Protein AF-A0A8S3BXQ0-F1 (afdb_monomer_lite)

Radius of gyration: 13.18 Å; chains: 1; bounding box: 33×30×31 Å

Foldseek 3Di:
DVLVVVLVVVDQEDEPPDDQQCVAPDVVQHDDQVLQPDDLVSRPWGDGNDPDTGSSPCGDVVVCVSCVVSVYHYDYDDHD

InterPro domains:
  IPR017853 Glycoside hydrolase superfamily [SSF51445] (1-78)
  IPR051563 Glycosyl Hydrolase Family 51 [PTHR31776] (1-79)
  IPR055235 Alpha-L-arabinofuranosidase 1, catalytic domain [PF22848] (6-80)

Organism: NCBI:txid392030

Sequence (80 aa):
DIAQAFADLKPGYVRLPGGNDL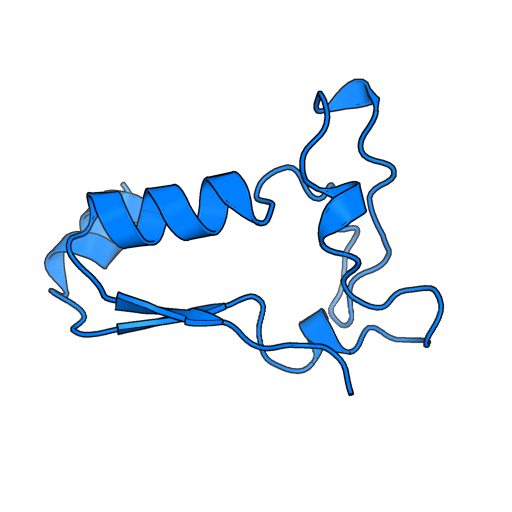EGPTILERFIWNNTIDLLENRPGRRGTWTGYNTEGFGLIELLTFVEDIGAIPVLAIYA

pLDDT: mean 96.78, std 2.08, range [85.5, 98.38]

Secondary structure (DSSP, 8-state):
-HHHHHHHT--SEEEES-THHHH-SSGGGS--GGGGSS-GGG---EE-SSSSEE--SS-HHHHHHHHHHTT-EEEE----

Structure (mmCIF, N/CA/C/O backbone):
data_AF-A0A8S3BXQ0-F1
#
_entry.id   AF-A0A8S3BXQ0-F1
#
loop_
_atom_site.group_PDB
_atom_site.id
_atom_site.type_symbol
_atom_site.label_atom_id
_atom_site.label_alt_id
_atom_site.label_comp_id
_atom_site.label_asym_id
_atom_site.label_entity_id
_atom_site.label_seq_id
_atom_site.pdbx_PDB_ins_code
_atom_site.Cartn_x
_atom_site.Cartn_y
_atom_site.Cartn_z
_atom_site.occupancy
_atom_site.B_iso_or_equiv
_atom_site.auth_seq_id
_atom_site.auth_comp_id
_atom_site.auth_asym_id
_atom_site.auth_atom_id
_atom_site.pdbx_PDB_model_num
ATOM 1 N N . ASP A 1 1 ? -6.264 13.826 7.634 1.00 95.62 1 ASP A N 1
ATOM 2 C CA . ASP A 1 1 ? -7.711 13.934 7.339 1.00 95.62 1 ASP A CA 1
ATOM 3 C C . ASP A 1 1 ? -8.256 12.653 6.698 1.00 95.62 1 ASP A C 1
ATOM 5 O O . ASP A 1 1 ? -9.177 12.086 7.266 1.00 95.62 1 ASP A O 1
ATOM 9 N N . ILE A 1 2 ? -7.673 12.138 5.607 1.00 97.56 2 ILE A N 1
ATOM 10 C CA . ILE A 1 2 ? -8.143 10.922 4.906 1.00 97.56 2 ILE A CA 1
ATOM 11 C C . ILE A 1 2 ? -8.123 9.682 5.809 1.00 97.56 2 ILE A C 1
ATOM 13 O O . ILE A 1 2 ? -9.123 8.978 5.897 1.00 97.56 2 ILE A O 1
ATOM 17 N N . ALA A 1 3 ? -7.014 9.437 6.513 1.00 96.75 3 ALA A N 1
ATOM 18 C CA . ALA A 1 3 ? -6.898 8.309 7.443 1.00 96.75 3 ALA A CA 1
ATOM 19 C C . ALA A 1 3 ? -7.989 8.341 8.530 1.00 96.75 3 ALA A C 1
ATOM 21 O O . ALA A 1 3 ? -8.611 7.320 8.804 1.00 96.75 3 ALA A O 1
ATOM 22 N N . GLN A 1 4 ? -8.275 9.528 9.080 1.00 97.88 4 GLN A N 1
ATOM 23 C CA . GLN A 1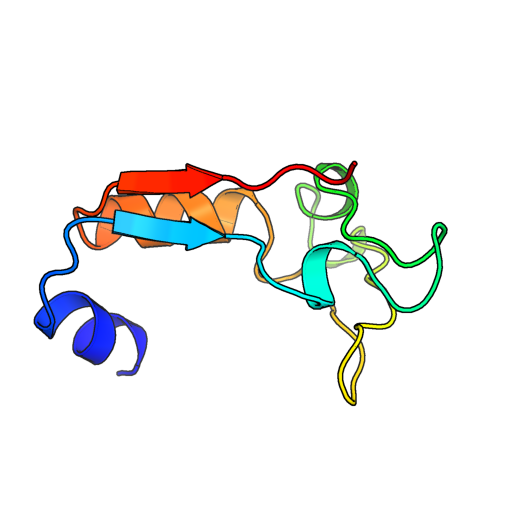 4 ? -9.334 9.712 10.073 1.00 97.88 4 GLN A CA 1
ATOM 24 C C . GLN A 1 4 ? -10.716 9.459 9.467 1.00 97.88 4 GLN A C 1
ATOM 26 O O . GLN A 1 4 ? -11.493 8.696 10.025 1.00 97.88 4 GLN A O 1
ATOM 31 N N . ALA A 1 5 ? -10.997 10.030 8.293 1.00 98.25 5 ALA A N 1
ATOM 32 C CA . ALA A 1 5 ? -12.266 9.815 7.605 1.00 98.25 5 ALA A CA 1
ATOM 33 C C . ALA A 1 5 ? -12.504 8.328 7.290 1.00 98.25 5 ALA A C 1
ATOM 35 O O . ALA A 1 5 ? -13.634 7.856 7.369 1.00 98.25 5 ALA A O 1
ATOM 36 N N . PHE A 1 6 ? -11.447 7.580 6.961 1.00 97.25 6 PHE A N 1
ATOM 37 C CA . PHE A 1 6 ? -11.526 6.138 6.745 1.00 97.25 6 PHE A CA 1
ATOM 38 C C . PHE A 1 6 ? -11.763 5.368 8.055 1.00 97.25 6 PHE A C 1
ATOM 40 O O . PHE A 1 6 ? -12.599 4.467 8.087 1.00 97.25 6 PHE A O 1
ATOM 47 N N . ALA A 1 7 ? -11.085 5.745 9.144 1.00 98.00 7 ALA A N 1
ATOM 48 C CA . ALA A 1 7 ? -11.295 5.163 10.471 1.00 98.00 7 ALA A CA 1
ATOM 49 C C . ALA A 1 7 ? -12.726 5.394 10.992 1.00 98.00 7 ALA A C 1
ATOM 51 O O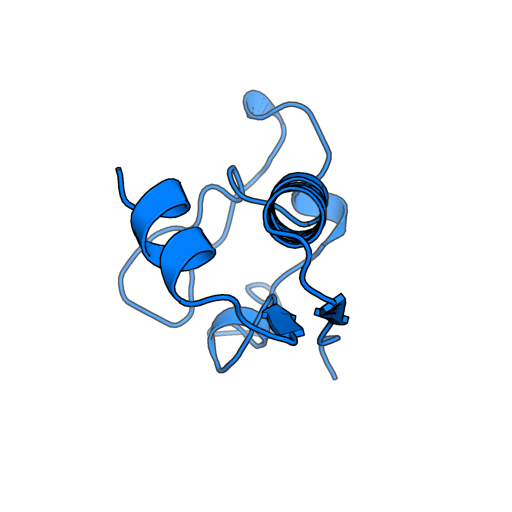 . ALA A 1 7 ? -13.336 4.493 11.569 1.00 98.00 7 ALA A O 1
ATOM 52 N N . ASP A 1 8 ? -13.302 6.570 10.726 1.00 98.38 8 ASP A N 1
ATOM 53 C CA . ASP A 1 8 ? -14.656 6.939 11.153 1.00 98.38 8 ASP A CA 1
ATOM 54 C C . ASP A 1 8 ? -15.750 6.060 10.513 1.00 98.38 8 ASP A C 1
ATOM 56 O O . ASP A 1 8 ? -16.837 5.921 11.082 1.00 98.38 8 ASP A O 1
ATOM 60 N N . LEU A 1 9 ? -15.459 5.401 9.380 1.00 98.19 9 LEU A N 1
ATOM 61 C CA . LEU A 1 9 ? -16.341 4.397 8.766 1.00 98.19 9 LEU A CA 1
ATOM 62 C C . LEU A 1 9 ? -16.445 3.106 9.591 1.00 98.19 9 LEU A C 1
ATOM 64 O O . LEU A 1 9 ? -17.377 2.330 9.375 1.00 98.19 9 LEU A O 1
ATOM 68 N N . LYS A 1 10 ? -15.506 2.869 10.517 1.00 97.75 10 LYS A N 1
ATOM 69 C CA . LYS A 1 10 ? -15.402 1.665 11.358 1.00 97.75 10 LYS A CA 1
ATOM 70 C C . LYS A 1 10 ? -15.421 0.361 10.541 1.00 97.75 10 LYS A C 1
ATOM 72 O O . LYS A 1 10 ? -16.297 -0.485 10.752 1.00 97.75 10 LYS A O 1
ATOM 77 N N . PRO A 1 11 ? -14.494 0.184 9.580 1.00 97.94 11 PRO A N 1
ATOM 78 C CA . PRO A 1 11 ? -14.450 -1.025 8.768 1.00 97.94 11 PRO A CA 1
ATOM 79 C C . PRO A 1 11 ? -14.121 -2.258 9.623 1.00 97.94 11 PRO A C 1
ATOM 81 O O . PRO A 1 11 ? -13.229 -2.221 10.462 1.00 97.94 11 PRO A O 1
ATOM 84 N N . GLY A 1 12 ? -14.801 -3.382 9.373 1.00 98.12 12 GLY A N 1
ATOM 85 C CA . GLY A 1 12 ? -14.450 -4.660 10.011 1.00 98.12 12 GLY A CA 1
ATOM 86 C C . GLY A 1 12 ? -13.186 -5.300 9.424 1.00 98.12 12 GLY A C 1
ATOM 87 O O . GLY A 1 12 ? -12.473 -6.028 10.112 1.00 98.12 12 GLY A O 1
ATOM 88 N N . TYR A 1 13 ? -12.896 -5.030 8.149 1.00 98.06 13 TYR A N 1
ATOM 89 C CA . TYR A 1 13 ? -11.714 -5.529 7.453 1.00 98.06 13 TYR A CA 1
ATOM 90 C C . TYR A 1 13 ? -11.290 -4.597 6.313 1.00 98.06 13 TYR A C 1
ATOM 92 O O . TYR A 1 13 ? -12.097 -3.822 5.796 1.00 98.06 13 TYR A O 1
ATOM 100 N N . VAL A 1 14 ? -10.033 -4.718 5.883 1.00 98.31 14 VAL A N 1
ATOM 101 C CA . VAL A 1 14 ? -9.459 -3.985 4.744 1.00 98.31 14 VAL A CA 1
ATOM 102 C C . VAL A 1 14 ? -8.677 -4.949 3.854 1.00 98.31 14 VAL A C 1
ATOM 104 O O . VAL A 1 14 ? -7.796 -5.661 4.326 1.00 98.31 14 VAL A O 1
ATOM 107 N N . ARG A 1 15 ? -8.984 -4.980 2.552 1.00 98.25 15 ARG A N 1
ATOM 108 C CA . ARG A 1 15 ? -8.269 -5.807 1.562 1.00 98.25 15 ARG A CA 1
ATOM 109 C C . ARG A 1 15 ? -7.046 -5.069 1.013 1.00 98.25 15 ARG A C 1
ATOM 111 O O . ARG A 1 15 ? -7.192 -3.945 0.541 1.00 98.25 15 ARG A O 1
ATOM 118 N N . LEU A 1 16 ? -5.880 -5.719 1.001 1.00 97.06 16 LEU A N 1
ATOM 119 C CA . LEU A 1 16 ? -4.595 -5.132 0.581 1.00 97.06 16 LEU A CA 1
ATOM 120 C C . LEU A 1 16 ? -3.556 -6.199 0.177 1.00 97.06 16 LEU A C 1
ATOM 122 O O . LEU A 1 16 ? -3.738 -7.357 0.532 1.00 97.06 16 LEU A O 1
ATOM 126 N N . PRO A 1 17 ? -2.446 -5.829 -0.487 1.00 93.62 17 PRO A N 1
ATOM 127 C CA . PRO A 1 17 ? -2.450 -4.895 -1.608 1.00 93.62 17 PRO A CA 1
ATOM 128 C C . PRO A 1 17 ? -3.253 -5.539 -2.744 1.00 93.62 17 PRO A C 1
ATOM 130 O O . PRO A 1 17 ? -3.210 -6.751 -2.945 1.00 93.62 17 PRO A O 1
ATOM 133 N N . GLY A 1 18 ? -4.113 -4.769 -3.404 1.00 92.62 18 GLY A N 1
ATOM 134 C CA . GLY A 1 18 ? -5.308 -5.366 -3.993 1.00 92.62 18 GLY A CA 1
ATOM 135 C C . GLY A 1 18 ? -5.634 -4.973 -5.419 1.00 92.62 18 GLY A C 1
ATOM 136 O O . GLY A 1 18 ? -5.204 -3.951 -5.949 1.00 92.62 18 GLY A O 1
ATOM 137 N N . GLY A 1 19 ? -6.501 -5.813 -5.987 1.00 96.62 19 GLY A N 1
ATOM 138 C CA . GLY A 1 19 ? -7.01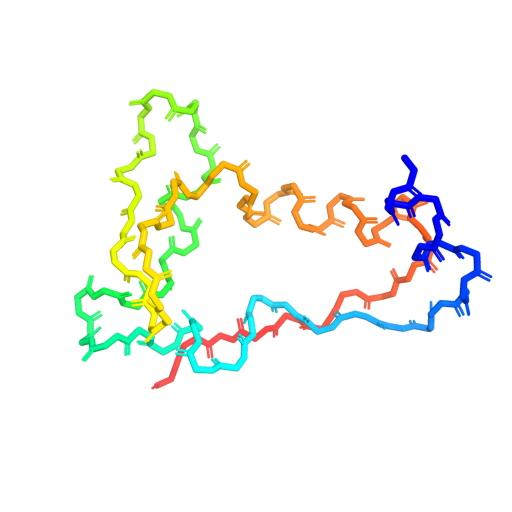0 -5.676 -7.345 1.00 96.62 19 GLY A CA 1
ATOM 139 C C . GLY A 1 19 ? -5.898 -5.817 -8.374 1.00 96.62 19 GLY A C 1
ATOM 140 O O . GLY A 1 19 ? -4.861 -6.412 -8.100 1.00 96.62 19 GLY A O 1
ATOM 141 N N . ASN A 1 20 ? -6.106 -5.202 -9.531 1.00 96.56 20 ASN A N 1
ATOM 142 C CA . ASN A 1 20 ? -5.188 -5.317 -10.657 1.00 96.56 20 ASN A CA 1
ATOM 143 C C . ASN A 1 20 ? -3.779 -4.788 -10.341 1.00 96.56 20 ASN A C 1
ATOM 145 O O . ASN A 1 20 ? -2.823 -5.152 -11.018 1.00 96.56 20 ASN A O 1
ATOM 149 N N . ASP A 1 21 ? -3.621 -3.922 -9.334 1.00 96.69 21 ASP A N 1
ATOM 150 C CA . ASP A 1 21 ? -2.315 -3.352 -8.990 1.00 96.69 21 ASP A CA 1
ATOM 151 C C . ASP A 1 21 ? -1.398 -4.341 -8.251 1.00 96.69 21 ASP A C 1
ATOM 153 O O . ASP A 1 21 ? -0.178 -4.196 -8.315 1.00 96.69 21 ASP A O 1
ATOM 157 N N . LEU A 1 22 ? -1.970 -5.384 -7.629 1.00 97.69 22 LEU A N 1
ATOM 158 C CA . LEU A 1 22 ? -1.230 -6.554 -7.138 1.00 97.69 22 LEU A CA 1
ATOM 159 C C . LEU A 1 22 ? -0.574 -7.309 -8.303 1.00 97.69 22 LEU A C 1
ATOM 161 O O . LEU A 1 22 ? 0.581 -7.723 -8.205 1.00 97.69 22 LEU A O 1
ATOM 165 N N . GLU A 1 23 ? -1.325 -7.487 -9.391 1.00 97.38 23 GLU A N 1
ATOM 166 C CA . GLU A 1 23 ? -0.928 -8.273 -10.564 1.00 97.38 23 GLU A CA 1
ATOM 167 C C . GLU A 1 23 ? 0.173 -7.573 -11.369 1.00 97.38 23 GLU A C 1
ATOM 169 O O . GLU A 1 23 ? 1.107 -8.221 -11.840 1.00 97.38 23 GLU A O 1
ATOM 174 N N . GLY A 1 24 ? 0.093 -6.245 -11.466 1.00 96.00 24 GLY A N 1
ATOM 175 C CA . GLY A 1 24 ? 0.985 -5.446 -12.297 1.00 96.00 24 GLY A CA 1
ATOM 176 C C . GLY A 1 24 ? 0.703 -5.602 -13.802 1.00 96.00 24 GLY A C 1
ATOM 177 O O . GLY A 1 24 ? 0.015 -6.526 -14.237 1.00 96.00 24 GLY A O 1
ATOM 178 N N . PRO A 1 25 ? 1.249 -4.707 -14.642 1.00 95.38 25 PRO A N 1
ATOM 179 C CA . PRO A 1 25 ? 1.101 -4.791 -16.097 1.00 95.38 25 PRO A CA 1
ATOM 180 C C . PRO A 1 25 ? 1.930 -5.922 -16.731 1.00 95.38 25 PRO A C 1
ATOM 182 O O . PRO A 1 25 ? 1.650 -6.343 -17.853 1.00 95.38 25 PRO A O 1
ATOM 185 N N . THR A 1 26 ? 2.957 -6.410 -16.031 1.00 95.88 26 THR A N 1
ATOM 186 C CA . THR A 1 26 ? 3.745 -7.593 -16.392 1.00 95.88 26 THR A CA 1
ATOM 187 C C . THR A 1 26 ? 4.151 -8.346 -15.127 1.00 95.88 26 THR A C 1
ATOM 189 O O . THR A 1 26 ? 4.172 -7.770 -14.042 1.00 95.88 26 THR A O 1
ATOM 192 N N . ILE A 1 27 ? 4.568 -9.611 -15.262 1.00 96.19 27 ILE A N 1
ATOM 193 C CA . ILE A 1 27 ? 5.078 -10.412 -14.132 1.00 96.19 27 ILE A CA 1
ATOM 194 C C . ILE A 1 27 ? 6.213 -9.678 -13.403 1.00 96.19 27 ILE A C 1
ATOM 196 O O . ILE A 1 27 ? 6.284 -9.725 -12.179 1.00 96.19 27 ILE A O 1
ATOM 200 N N . LEU A 1 28 ? 7.102 -8.987 -14.124 1.00 95.81 28 LEU A N 1
ATOM 201 C CA . LEU A 1 28 ? 8.225 -8.254 -13.525 1.00 95.81 28 LEU A CA 1
ATOM 202 C C . LEU A 1 28 ? 7.785 -7.001 -12.753 1.00 95.81 28 LEU A C 1
ATOM 204 O O . LEU A 1 28 ? 8.528 -6.527 -11.902 1.00 95.81 28 LEU A O 1
ATOM 208 N N . GLU A 1 29 ? 6.586 -6.493 -13.028 1.00 96.00 29 GLU A N 1
ATOM 209 C CA . GLU A 1 29 ? 6.024 -5.262 -12.458 1.00 96.00 29 GLU A CA 1
ATOM 210 C C . GLU A 1 29 ? 4.881 -5.538 -11.465 1.00 96.00 29 GLU A C 1
ATOM 212 O O . GLU A 1 29 ? 4.184 -4.619 -11.025 1.00 96.00 29 GLU A O 1
ATOM 217 N N . ARG A 1 30 ? 4.694 -6.808 -11.086 1.00 97.19 30 ARG A N 1
ATOM 218 C CA . ARG A 1 30 ? 3.802 -7.212 -9.995 1.00 97.19 30 ARG A CA 1
ATOM 219 C C . ARG A 1 30 ? 4.217 -6.573 -8.673 1.00 97.19 30 ARG A C 1
ATOM 221 O O . ARG A 1 30 ? 5.366 -6.164 -8.492 1.00 97.19 30 ARG A O 1
ATOM 228 N N . PHE A 1 31 ? 3.308 -6.555 -7.708 1.00 97.50 31 PHE A N 1
ATOM 229 C CA . PHE A 1 31 ? 3.661 -6.166 -6.348 1.00 97.50 31 PHE A CA 1
ATOM 230 C C . PHE A 1 31 ? 4.608 -7.205 -5.718 1.00 97.50 31 PHE A C 1
ATOM 232 O O . PHE A 1 31 ? 4.262 -8.378 -5.557 1.00 97.50 31 PHE A O 1
ATOM 239 N N . ILE A 1 32 ? 5.817 -6.769 -5.357 1.00 97.31 32 ILE A N 1
ATOM 240 C CA . ILE A 1 32 ? 6.853 -7.593 -4.723 1.00 97.31 32 ILE A CA 1
ATOM 241 C C . ILE A 1 32 ? 7.040 -7.075 -3.298 1.00 97.31 32 ILE A C 1
ATOM 243 O O . ILE A 1 32 ? 7.720 -6.078 -3.076 1.00 97.31 32 ILE A O 1
ATOM 247 N N . TRP A 1 33 ? 6.419 -7.750 -2.331 1.00 97.06 33 TRP A N 1
ATOM 248 C CA . TRP A 1 33 ? 6.299 -7.266 -0.950 1.00 97.06 33 TRP A CA 1
ATOM 249 C C . TRP A 1 33 ? 7.641 -6.944 -0.275 1.00 97.06 33 TRP A C 1
ATOM 251 O O . TRP A 1 33 ? 7.752 -5.980 0.473 1.00 97.06 33 TRP A O 1
ATOM 261 N N . ASN A 1 34 ? 8.691 -7.716 -0.555 1.00 96.75 34 ASN A N 1
ATOM 262 C CA . ASN A 1 34 ? 10.009 -7.503 0.038 1.00 96.75 34 ASN A CA 1
ATOM 263 C C . ASN A 1 34 ? 10.720 -6.255 -0.516 1.00 96.75 34 ASN A C 1
ATOM 265 O O . ASN A 1 34 ? 11.624 -5.745 0.136 1.00 96.75 34 ASN A O 1
ATOM 269 N N . ASN A 1 35 ? 10.286 -5.714 -1.660 1.00 97.31 35 ASN A N 1
ATOM 270 C CA . ASN A 1 35 ? 10.805 -4.450 -2.195 1.00 97.31 35 ASN A CA 1
ATOM 271 C C . ASN A 1 35 ? 10.228 -3.218 -1.475 1.00 97.31 35 ASN A C 1
ATOM 273 O O . ASN A 1 35 ? 10.602 -2.093 -1.800 1.00 97.31 35 ASN A O 1
ATOM 277 N N . THR A 1 36 ? 9.314 -3.409 -0.518 1.00 97.75 36 THR A N 1
ATOM 278 C CA . THR A 1 36 ? 8.575 -2.321 0.135 1.00 97.75 36 THR A CA 1
ATOM 279 C C . THR A 1 36 ? 8.910 -2.164 1.624 1.00 97.75 36 THR A C 1
ATOM 281 O O . THR A 1 36 ? 8.163 -1.494 2.326 1.00 97.75 36 THR A O 1
ATOM 284 N N . ILE A 1 37 ? 9.936 -2.846 2.150 1.00 97.00 37 ILE A N 1
ATOM 285 C CA . ILE A 1 37 ? 10.202 -2.930 3.608 1.00 97.00 37 ILE A CA 1
ATOM 286 C C . ILE A 1 37 ? 11.517 -2.245 4.014 1.00 97.00 37 ILE A C 1
ATOM 288 O O . ILE A 1 37 ? 11.733 -1.964 5.188 1.00 97.00 37 ILE A O 1
ATOM 292 N N . ASP A 1 38 ? 12.382 -1.921 3.055 1.00 95.69 38 ASP A N 1
ATOM 293 C CA . ASP A 1 38 ? 13.644 -1.220 3.317 1.00 95.69 38 ASP A CA 1
ATOM 294 C C . ASP A 1 38 ? 13.421 0.291 3.570 1.00 95.69 38 ASP A C 1
ATOM 296 O O . ASP A 1 38 ? 12.296 0.803 3.477 1.00 95.69 38 ASP A O 1
ATOM 300 N N . LEU A 1 39 ? 14.502 1.019 3.862 1.00 97.00 39 LEU A N 1
ATOM 301 C CA . LEU A 1 39 ? 14.559 2.478 3.802 1.00 97.00 39 LEU A CA 1
ATOM 302 C C . LEU A 1 39 ? 14.004 2.974 2.466 1.00 97.00 39 LEU A C 1
ATOM 304 O O . LEU A 1 39 ? 14.220 2.355 1.425 1.00 97.00 39 LEU A O 1
ATOM 308 N N . LEU A 1 40 ? 13.307 4.112 2.491 1.00 97.06 40 LEU A N 1
ATOM 309 C CA . LEU A 1 40 ? 12.620 4.652 1.315 1.00 97.06 40 LEU A CA 1
ATOM 310 C C . LEU A 1 40 ? 13.561 4.829 0.115 1.00 97.06 40 LEU A C 1
ATOM 312 O O . LEU A 1 40 ? 13.169 4.506 -1.001 1.00 97.06 40 LEU A O 1
ATOM 316 N N . GLU A 1 41 ? 14.802 5.277 0.336 1.00 97.19 41 GLU A N 1
ATOM 317 C CA . GLU A 1 41 ? 15.809 5.422 -0.726 1.00 97.19 41 GLU A CA 1
ATOM 318 C C . GLU A 1 41 ? 16.231 4.103 -1.395 1.00 97.19 41 GLU A C 1
ATOM 320 O O . GLU A 1 41 ? 16.696 4.119 -2.533 1.00 97.19 41 GLU A O 1
ATOM 325 N N . ASN A 1 42 ? 16.047 2.969 -0.714 1.00 97.69 42 ASN A N 1
ATOM 326 C CA . ASN A 1 42 ? 16.394 1.638 -1.207 1.00 97.69 42 ASN A CA 1
ATOM 327 C C . ASN A 1 42 ? 15.208 0.941 -1.890 1.00 97.69 42 ASN A C 1
ATOM 329 O O . ASN A 1 42 ? 15.388 -0.108 -2.513 1.00 97.69 42 ASN A O 1
ATOM 333 N N . ARG A 1 43 ? 13.990 1.493 -1.787 1.00 98.00 43 ARG A N 1
ATOM 334 C CA . ARG A 1 43 ? 12.802 0.921 -2.428 1.00 98.00 43 ARG A CA 1
ATOM 335 C C . ARG A 1 43 ? 12.848 1.247 -3.927 1.00 98.00 43 ARG A C 1
ATOM 337 O O . ARG A 1 43 ? 12.787 2.419 -4.296 1.00 98.00 43 ARG A O 1
ATOM 344 N N . PRO A 1 44 ? 12.919 0.243 -4.823 1.00 97.06 44 PRO A N 1
ATOM 345 C CA . PRO A 1 44 ? 13.065 0.493 -6.259 1.00 97.06 44 PRO A CA 1
ATOM 346 C C . PRO A 1 44 ? 11.813 1.124 -6.888 1.00 97.06 44 PRO A C 1
ATOM 348 O O . PRO A 1 44 ? 11.880 1.694 -7.978 1.00 97.06 44 PRO A O 1
ATOM 351 N N . GLY A 1 45 ? 10.662 1.013 -6.221 1.00 96.94 45 GLY A N 1
ATOM 352 C CA . GLY A 1 45 ? 9.366 1.296 -6.816 1.00 96.94 45 GLY A CA 1
ATOM 353 C C . GLY A 1 45 ? 9.018 0.323 -7.947 1.00 96.94 45 GLY A C 1
ATOM 354 O O . GLY A 1 45 ? 9.723 -0.660 -8.193 1.00 96.94 45 GLY A O 1
ATOM 355 N N . ARG A 1 46 ? 7.913 0.588 -8.641 1.00 96.69 46 ARG A N 1
ATOM 356 C CA . ARG A 1 46 ? 7.504 -0.144 -9.849 1.00 96.69 46 ARG A CA 1
ATOM 357 C C . ARG A 1 46 ? 6.490 0.651 -10.661 1.00 96.69 46 ARG A C 1
ATOM 359 O O . ARG A 1 46 ? 5.818 1.548 -10.152 1.00 96.69 46 ARG A O 1
ATOM 366 N N . ARG A 1 47 ? 6.301 0.259 -11.918 1.00 96.69 47 ARG A N 1
ATOM 367 C CA . ARG A 1 47 ? 5.138 0.698 -12.690 1.00 96.69 47 ARG A CA 1
ATOM 368 C C . ARG A 1 47 ? 3.882 0.004 -12.152 1.00 96.69 47 ARG A C 1
ATOM 370 O O . ARG A 1 47 ? 3.844 -1.222 -12.083 1.00 96.69 47 ARG A O 1
ATOM 377 N N . GLY A 1 48 ? 2.881 0.792 -11.765 1.00 93.38 48 GLY A N 1
ATOM 378 C CA . GLY A 1 48 ? 1.574 0.274 -11.364 1.00 93.38 48 GLY A CA 1
ATOM 379 C C . GLY A 1 48 ? 0.757 -0.205 -12.566 1.00 93.38 48 GLY A C 1
ATOM 380 O O . GLY A 1 48 ? 1.122 0.017 -13.723 1.00 93.38 48 GLY A O 1
ATOM 381 N N . THR A 1 49 ? -0.374 -0.850 -12.300 1.00 95.69 49 THR A N 1
ATOM 382 C CA . THR A 1 49 ? -1.323 -1.246 -13.355 1.00 95.69 49 THR A CA 1
ATOM 383 C C . THR A 1 49 ? -2.133 -0.056 -13.864 1.00 95.69 49 THR A C 1
ATOM 385 O O . THR A 1 49 ? -2.553 -0.022 -15.020 1.00 95.69 49 THR A O 1
ATOM 388 N N . TRP A 1 50 ? -2.341 0.941 -13.007 1.00 92.69 50 TRP A N 1
ATOM 389 C CA . TRP A 1 50 ? -2.989 2.202 -13.358 1.00 92.69 50 TRP A CA 1
ATOM 390 C C . TRP A 1 50 ? -1.969 3.243 -13.840 1.00 92.69 50 TRP A C 1
ATOM 392 O O . TRP A 1 50 ? -0.772 2.979 -13.938 1.00 92.69 50 TRP A O 1
ATOM 402 N N . THR A 1 51 ? -2.429 4.454 -14.162 1.00 85.50 51 THR A N 1
ATOM 403 C CA . THR A 1 51 ? -1.526 5.544 -14.548 1.00 85.50 51 THR A CA 1
ATOM 404 C C . THR A 1 51 ? -0.654 5.960 -13.366 1.00 85.50 51 THR A C 1
ATOM 406 O O . THR A 1 51 ? -1.168 6.507 -12.393 1.00 85.50 51 THR A O 1
ATOM 409 N N . GLY A 1 52 ? 0.660 5.755 -13.467 1.00 88.00 52 GLY A N 1
ATOM 410 C CA . GLY A 1 52 ? 1.618 6.277 -12.496 1.00 88.00 52 GLY A CA 1
ATOM 411 C C . GLY A 1 52 ? 2.797 5.350 -12.220 1.00 88.00 52 GLY A C 1
ATOM 412 O O . GLY A 1 52 ? 2.934 4.272 -12.800 1.00 88.00 52 GLY A O 1
ATOM 413 N N . TYR A 1 53 ? 3.655 5.813 -11.316 1.00 95.81 53 TYR A N 1
ATOM 414 C CA . TYR A 1 53 ? 4.753 5.044 -10.749 1.00 95.81 53 TYR A CA 1
ATOM 415 C C . TYR A 1 53 ? 4.501 4.884 -9.255 1.00 95.81 53 TYR A C 1
ATOM 417 O O . TYR A 1 53 ? 4.301 5.875 -8.550 1.00 95.81 53 TYR A O 1
ATOM 425 N N . ASN A 1 54 ? 4.513 3.646 -8.778 1.00 97.06 54 ASN A N 1
ATOM 426 C CA . ASN A 1 54 ? 4.395 3.356 -7.363 1.00 97.06 54 ASN A CA 1
ATOM 427 C C . ASN A 1 54 ? 5.788 3.462 -6.749 1.00 97.06 54 ASN A C 1
ATOM 429 O O . ASN A 1 54 ? 6.693 2.711 -7.106 1.00 97.06 54 ASN A O 1
ATOM 433 N N . THR A 1 55 ? 5.966 4.398 -5.820 1.00 97.19 55 THR A N 1
ATOM 434 C CA . THR A 1 55 ? 7.219 4.538 -5.060 1.00 97.19 55 THR A CA 1
ATOM 435 C C . THR A 1 55 ? 7.407 3.417 -4.042 1.00 97.19 55 THR A C 1
ATOM 437 O O . THR A 1 55 ? 8.496 3.257 -3.507 1.00 97.19 55 THR A O 1
ATOM 440 N N . GLU A 1 56 ? 6.338 2.667 -3.751 1.00 97.19 56 GLU A N 1
ATOM 441 C CA . GLU A 1 56 ? 6.281 1.664 -2.683 1.00 97.19 56 GLU A CA 1
ATOM 442 C C . GLU A 1 56 ? 6.566 2.252 -1.286 1.00 97.19 56 GLU A C 1
ATOM 444 O O . GLU A 1 56 ? 6.932 1.533 -0.359 1.00 97.19 56 GLU A O 1
ATOM 449 N N . GLY A 1 57 ? 6.370 3.568 -1.110 1.00 97.31 57 GLY A N 1
ATOM 450 C CA . GLY A 1 57 ? 6.503 4.244 0.186 1.00 97.31 57 GLY A CA 1
ATOM 451 C C . GLY A 1 57 ? 5.383 3.909 1.177 1.00 97.31 57 GLY A C 1
ATOM 452 O O . GLY A 1 57 ? 5.596 3.976 2.381 1.00 97.31 57 GLY A O 1
ATOM 453 N N . PHE A 1 58 ? 4.211 3.508 0.676 1.00 96.88 58 PHE A N 1
ATOM 454 C CA . PHE A 1 58 ? 3.140 2.910 1.475 1.00 96.88 58 PHE A CA 1
ATOM 455 C C . PHE A 1 58 ? 3.119 1.401 1.211 1.00 96.88 58 PHE A C 1
ATOM 457 O O . PHE A 1 58 ? 2.302 0.892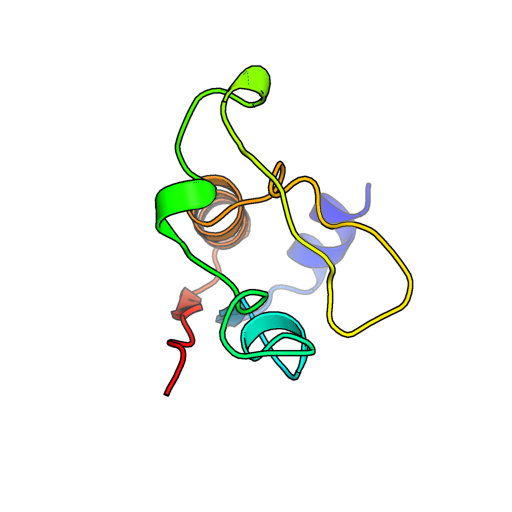 0.443 1.00 96.88 58 PHE A O 1
ATOM 464 N N . GLY A 1 59 ? 4.132 0.727 1.753 1.00 97.06 59 GLY A N 1
ATOM 465 C CA . GLY A 1 59 ? 4.432 -0.678 1.525 1.00 97.06 59 GLY A CA 1
ATOM 466 C C . GLY A 1 59 ? 3.686 -1.608 2.476 1.00 97.06 59 GLY A C 1
ATOM 467 O O . GLY A 1 59 ? 2.759 -1.207 3.175 1.00 97.06 59 GLY A O 1
ATOM 468 N N . LEU A 1 60 ? 4.099 -2.878 2.516 1.00 97.88 60 LEU A N 1
ATOM 469 C CA . LEU A 1 60 ? 3.450 -3.908 3.330 1.00 97.88 60 LEU A CA 1
ATOM 470 C C . LEU A 1 60 ? 3.338 -3.517 4.811 1.00 97.88 60 LEU A C 1
ATOM 472 O O . LEU A 1 60 ? 2.263 -3.663 5.385 1.00 97.88 60 LEU A O 1
ATOM 476 N N . ILE A 1 61 ? 4.422 -3.035 5.426 1.00 97.62 61 ILE A N 1
ATOM 477 C CA . ILE A 1 61 ? 4.410 -2.689 6.853 1.00 97.62 61 ILE A CA 1
ATOM 478 C C . ILE A 1 61 ? 3.508 -1.483 7.100 1.00 97.62 61 ILE A C 1
ATOM 480 O O . ILE A 1 61 ? 2.650 -1.552 7.972 1.00 97.62 61 ILE A O 1
ATOM 484 N N . GLU A 1 62 ? 3.621 -0.427 6.291 1.00 98.25 62 GLU A N 1
ATOM 485 C CA . GLU A 1 62 ? 2.775 0.757 6.453 1.00 98.25 62 GLU A CA 1
ATOM 486 C C . GLU A 1 62 ? 1.281 0.438 6.248 1.00 98.25 62 GLU A C 1
ATOM 488 O O . GLU A 1 62 ? 0.437 0.933 6.995 1.00 98.25 62 GLU A O 1
ATOM 493 N N . LEU A 1 63 ? 0.948 -0.437 5.291 1.00 97.81 63 LEU A N 1
ATOM 494 C CA . LEU A 1 63 ? -0.416 -0.924 5.061 1.00 97.81 63 LEU A CA 1
ATOM 495 C C . LEU A 1 63 ? -0.960 -1.714 6.257 1.00 97.81 63 LEU A C 1
ATOM 497 O O . LEU A 1 63 ? -2.093 -1.479 6.673 1.00 97.81 63 LEU A O 1
ATOM 501 N N . LEU A 1 64 ? -0.183 -2.658 6.795 1.00 98.06 64 LEU A N 1
ATOM 502 C CA . LEU A 1 64 ? -0.608 -3.476 7.933 1.00 98.06 64 LEU A CA 1
ATOM 503 C C . LEU A 1 64 ? -0.769 -2.628 9.199 1.00 98.06 64 LEU A C 1
ATOM 505 O O . LEU A 1 64 ? -1.796 -2.747 9.863 1.00 98.06 64 LEU A O 1
ATOM 509 N N . THR A 1 65 ? 0.183 -1.734 9.478 1.00 98.00 65 THR A N 1
ATOM 510 C CA . THR A 1 65 ? 0.110 -0.800 10.610 1.00 98.00 65 THR A CA 1
ATOM 511 C C . THR A 1 65 ? -1.099 0.118 10.492 1.00 98.00 65 THR A C 1
ATOM 513 O O . THR A 1 65 ? -1.837 0.263 11.455 1.00 98.00 65 THR A O 1
ATOM 516 N N . PHE A 1 66 ? -1.383 0.668 9.307 1.00 98.25 66 PHE A N 1
ATOM 517 C CA . PHE A 1 66 ? -2.577 1.493 9.118 1.00 98.25 66 PHE A CA 1
ATOM 518 C C . PHE A 1 66 ? -3.870 0.732 9.440 1.00 98.25 66 PHE A C 1
ATOM 520 O O . PHE A 1 66 ? -4.762 1.276 10.087 1.00 98.25 66 PHE A O 1
ATOM 527 N N . VAL A 1 67 ? -3.987 -0.520 8.990 1.00 98.31 67 VAL A N 1
ATOM 528 C CA . VAL A 1 67 ? -5.179 -1.341 9.248 1.00 98.31 67 VAL A CA 1
ATOM 529 C C . VAL A 1 67 ? -5.320 -1.681 10.735 1.00 98.31 67 VAL A C 1
ATOM 531 O O . VAL A 1 67 ? -6.436 -1.654 11.255 1.00 98.31 67 VAL A O 1
ATOM 534 N N . GLU A 1 68 ? -4.206 -1.946 11.417 1.00 97.75 68 GLU A N 1
ATOM 535 C CA . GLU A 1 68 ? -4.162 -2.140 12.868 1.00 97.75 68 GLU A CA 1
ATOM 536 C C . GLU A 1 68 ? -4.573 -0.867 13.626 1.00 97.75 68 GLU A C 1
ATOM 538 O O . GLU A 1 68 ? -5.450 -0.928 14.489 1.00 97.75 68 GLU A O 1
ATOM 543 N N . ASP A 1 69 ? -4.027 0.293 13.250 1.00 98.19 69 ASP A N 1
ATOM 544 C CA . ASP A 1 69 ? -4.285 1.588 13.893 1.00 98.19 69 ASP A CA 1
ATOM 545 C C . ASP A 1 69 ? -5.764 1.999 13.831 1.00 98.19 69 ASP A C 1
ATOM 547 O O . ASP A 1 69 ? -6.284 2.622 14.759 1.00 98.19 69 ASP A O 1
ATOM 551 N N . ILE A 1 70 ? -6.472 1.637 12.755 1.00 97.94 70 ILE A N 1
ATOM 552 C CA . ILE A 1 70 ? -7.913 1.904 12.615 1.00 97.94 70 ILE A CA 1
ATOM 553 C C . ILE A 1 70 ? -8.802 0.807 13.228 1.00 97.94 70 ILE A C 1
ATOM 555 O O . ILE A 1 70 ? -10.028 0.890 13.128 1.00 97.94 70 ILE A O 1
ATOM 559 N N . GLY A 1 71 ? -8.215 -0.223 13.845 1.00 97.56 71 GL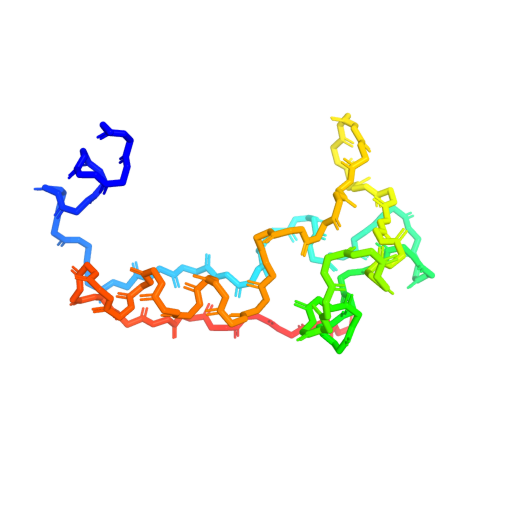Y A N 1
ATOM 560 C CA . GLY A 1 71 ? -8.936 -1.312 14.509 1.00 97.56 71 GLY A CA 1
ATOM 561 C C . GLY A 1 71 ? -9.609 -2.315 13.566 1.00 97.56 71 GLY A C 1
ATOM 562 O O . GLY A 1 71 ? -10.588 -2.951 13.960 1.00 97.56 71 GLY A O 1
ATOM 563 N N . ALA A 1 72 ? -9.120 -2.455 12.332 1.00 98.38 72 ALA A N 1
ATOM 564 C CA . ALA A 1 72 ? -9.653 -3.379 11.332 1.00 98.38 72 ALA A CA 1
ATOM 565 C C . ALA A 1 72 ? -8.766 -4.625 11.156 1.00 98.38 72 ALA A C 1
ATOM 567 O O . ALA A 1 72 ? -7.625 -4.679 11.605 1.00 98.38 72 ALA A O 1
ATOM 568 N N . ILE A 1 73 ? -9.291 -5.650 10.474 1.00 98.38 73 ILE A N 1
ATOM 569 C CA . ILE A 1 73 ? -8.536 -6.869 10.138 1.00 98.38 73 ILE A CA 1
ATOM 570 C C . ILE A 1 73 ? -7.980 -6.776 8.705 1.00 98.38 73 ILE A C 1
ATOM 572 O O . ILE A 1 73 ? -8.753 -6.540 7.769 1.00 98.38 73 ILE A O 1
ATOM 576 N N . PRO A 1 74 ? -6.673 -7.007 8.477 1.00 98.00 74 PRO A N 1
ATOM 577 C CA . PRO A 1 74 ? -6.120 -7.027 7.129 1.00 98.00 74 PRO A CA 1
ATOM 578 C C . PRO A 1 74 ? -6.474 -8.330 6.400 1.00 98.00 74 PRO A C 1
ATOM 580 O O . PRO A 1 74 ? -6.249 -9.431 6.900 1.00 98.00 74 PRO A O 1
ATOM 583 N N . VAL A 1 75 ? -6.981 -8.209 5.173 1.00 98.31 75 VAL A N 1
ATOM 584 C CA . VAL A 1 75 ? -7.173 -9.320 4.231 1.00 98.31 75 VAL A CA 1
ATOM 585 C C . VAL A 1 75 ? -6.082 -9.223 3.171 1.00 98.31 75 VAL A C 1
ATOM 587 O O . VAL A 1 75 ? -6.228 -8.512 2.171 1.00 98.31 75 VAL A O 1
ATOM 590 N N . LEU A 1 76 ? -4.971 -9.914 3.433 1.00 97.94 76 LEU A N 1
ATOM 591 C CA . LEU A 1 76 ? -3.769 -9.883 2.606 1.00 97.94 76 LEU A CA 1
ATOM 592 C C . LEU A 1 76 ? -3.939 -10.740 1.343 1.00 97.94 76 LEU A C 1
ATOM 594 O O . LEU A 1 76 ? -4.176 -11.945 1.427 1.00 97.94 76 LEU A O 1
ATOM 598 N N . ALA A 1 77 ? -3.791 -10.128 0.173 1.00 98.06 77 ALA A N 1
ATOM 599 C CA . ALA A 1 77 ? -3.723 -10.823 -1.103 1.00 98.06 77 ALA A CA 1
ATOM 600 C C . ALA A 1 77 ? -2.272 -11.170 -1.465 1.00 98.06 77 ALA A C 1
ATOM 602 O O . ALA A 1 77 ? -1.341 -10.428 -1.153 1.00 98.06 77 ALA A O 1
ATOM 603 N N . ILE A 1 78 ? -2.097 -12.299 -2.150 1.00 97.06 78 ILE A N 1
ATOM 604 C CA . ILE A 1 78 ? -0.807 -12.809 -2.616 1.00 97.06 78 ILE A CA 1
ATOM 605 C C . ILE A 1 78 ? -0.887 -12.977 -4.131 1.00 97.06 78 ILE A C 1
ATOM 607 O O . ILE A 1 78 ? -1.910 -13.425 -4.650 1.00 97.06 78 ILE A O 1
ATOM 611 N N . TYR A 1 79 ? 0.178 -12.590 -4.831 1.00 96.56 79 TYR A N 1
ATOM 612 C CA . TYR A 1 79 ? 0.302 -12.807 -6.270 1.00 96.56 79 TYR A CA 1
ATOM 613 C C . TYR A 1 79 ? 0.261 -14.309 -6.599 1.00 96.56 79 TYR A C 1
ATOM 615 O O . TYR A 1 79 ? 0.896 -15.097 -5.894 1.00 96.56 79 TYR A O 1
ATOM 623 N N . ALA A 1 80 ? -0.455 -14.688 -7.659 1.00 92.50 80 ALA A N 1
ATOM 624 C CA . ALA A 1 80 ? -0.672 -16.073 -8.081 1.00 92.50 80 ALA A CA 1
ATOM 625 C C . ALA A 1 80 ? -0.387 -16.248 -9.575 1.00 92.50 80 ALA A C 1
ATOM 627 O O . ALA A 1 80 ? -0.740 -15.327 -10.344 1.00 92.50 80 ALA A O 1
#